Protein AF-A0A822GQF3-F1 (afdb_monomer_lite)

pLDDT: mean 87.58, std 7.71, range [70.0, 97.44]

Foldseek 3Di:
DCVVPNPVVVVVVVVCCCVVCHDDPVNCLCCQFQPPPDPPDRGAADDDPVCVVVLQVSLPVLCVVCVPDPSNCSVVVCVVPVVVRD

Structure (mmCIF, N/CA/C/O backbone):
data_AF-A0A822GQF3-F1
#
_entry.id   AF-A0A822GQF3-F1
#
loop_
_atom_site.group_PDB
_atom_site.id
_atom_site.type_symbol
_atom_site.label_atom_id
_atom_site.label_alt_id
_atom_site.label_comp_id
_atom_site.label_asym_id
_atom_site.label_entity_id
_atom_site.label_seq_id
_atom_site.pdbx_PDB_ins_code
_atom_site.Cartn_x
_atom_site.Cartn_y
_atom_site.Cartn_z
_atom_site.occupancy
_atom_site.B_iso_or_equiv
_atom_site.auth_seq_id
_atom_site.auth_comp_id
_atom_site.auth_asym_id
_atom_site.auth_atom_id
_atom_site.pdbx_PDB_model_num
ATOM 1 N N . MET A 1 1 ? -20.594 7.322 19.644 1.00 70.31 1 MET A N 1
ATOM 2 C CA . MET A 1 1 ? -19.524 6.312 19.816 1.00 70.31 1 MET A CA 1
ATOM 3 C C . MET A 1 1 ? -19.360 5.888 21.273 1.00 70.31 1 MET A C 1
ATOM 5 O O . MET A 1 1 ? -19.763 4.786 21.598 1.00 70.31 1 MET A O 1
ATOM 9 N N . PHE A 1 2 ? -18.865 6.755 22.167 1.00 80.19 2 PHE A N 1
ATOM 10 C CA . PHE A 1 2 ? -18.641 6.400 23.579 1.00 80.19 2 PHE A CA 1
ATOM 11 C C . PHE A 1 2 ? -19.932 6.032 24.331 1.00 80.19 2 PHE A C 1
ATOM 13 O O . PHE A 1 2 ? -19.954 5.042 25.048 1.00 80.19 2 PHE A O 1
ATOM 20 N N . TYR A 1 3 ? -21.027 6.764 24.097 1.00 86.19 3 TYR A N 1
ATOM 21 C CA . TYR A 1 3 ? -22.336 6.470 24.701 1.00 86.19 3 TYR A CA 1
ATOM 22 C C . TYR A 1 3 ? -22.901 5.090 24.313 1.00 86.19 3 TYR A C 1
ATOM 24 O O . TY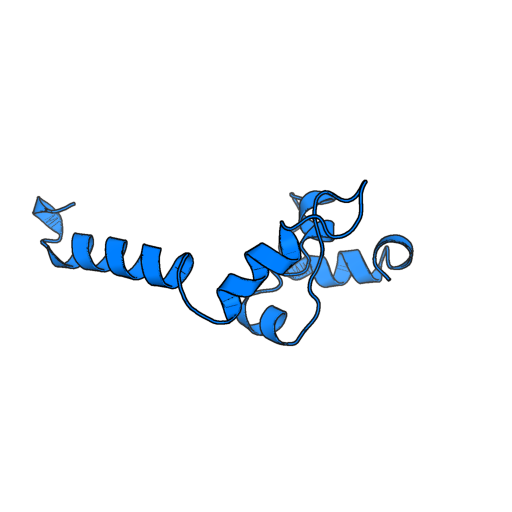R A 1 3 ? -23.475 4.405 25.147 1.00 86.19 3 TYR A O 1
ATOM 32 N N . PHE A 1 4 ? -22.705 4.665 23.059 1.00 90.88 4 PHE A N 1
ATOM 33 C CA . PHE A 1 4 ? -23.275 3.416 22.535 1.00 90.88 4 PHE A CA 1
ATOM 34 C C . PHE A 1 4 ? -22.349 2.197 22.688 1.00 90.88 4 PHE A C 1
ATOM 36 O O . PHE A 1 4 ? -22.834 1.079 22.806 1.00 90.88 4 PHE A O 1
ATOM 43 N N . PHE A 1 5 ? -21.026 2.396 22.688 1.00 89.75 5 PHE A N 1
ATOM 44 C CA . PHE A 1 5 ? -20.031 1.311 22.610 1.00 89.75 5 PHE A CA 1
ATOM 45 C C . PHE A 1 5 ? -18.954 1.372 23.714 1.00 89.75 5 PHE A C 1
ATOM 47 O O . PHE A 1 5 ? -18.089 0.497 23.810 1.00 89.75 5 PHE A O 1
ATOM 54 N N . GLY A 1 6 ? -19.000 2.390 24.577 1.00 91.06 6 GLY A N 1
ATOM 55 C CA . GLY A 1 6 ? -18.097 2.558 25.715 1.00 91.06 6 GLY A CA 1
ATOM 56 C C . GLY A 1 6 ? -16.647 2.892 25.344 1.00 91.06 6 GLY A C 1
ATOM 57 O O . GLY A 1 6 ? -16.304 3.195 24.194 1.00 91.06 6 GLY A O 1
ATOM 58 N N . SER A 1 7 ? -15.771 2.816 26.350 1.00 92.50 7 SER A N 1
ATOM 59 C CA . SER A 1 7 ? -14.333 3.114 26.248 1.00 92.50 7 SER A CA 1
ATOM 60 C C . SER A 1 7 ? -13.555 2.135 25.365 1.00 92.50 7 SER A C 1
ATOM 62 O O . SER A 1 7 ? -12.528 2.511 24.800 1.00 92.50 7 SER A O 1
ATOM 64 N N . LYS A 1 8 ? -14.060 0.908 25.179 1.00 92.31 8 LYS A N 1
ATOM 65 C CA . LYS A 1 8 ? -13.441 -0.117 24.321 1.00 92.31 8 LYS A CA 1
ATOM 66 C C . LYS A 1 8 ? -13.253 0.369 22.885 1.00 92.31 8 LYS A C 1
ATOM 68 O O . LYS A 1 8 ? -12.222 0.099 22.286 1.00 92.31 8 LYS A O 1
ATOM 73 N N . THR A 1 9 ? -14.206 1.135 22.359 1.00 92.75 9 THR A N 1
ATOM 74 C CA . THR A 1 9 ? -14.126 1.726 21.013 1.00 92.75 9 THR A CA 1
ATOM 75 C C . THR A 1 9 ? -12.982 2.723 20.878 1.00 92.75 9 THR A C 1
ATOM 77 O O . THR A 1 9 ? -12.297 2.737 19.863 1.00 92.75 9 THR A O 1
ATOM 80 N N . LEU A 1 10 ? -12.756 3.552 21.903 1.00 91.19 10 LEU A N 1
ATOM 81 C CA . LEU A 1 10 ? -11.662 4.523 21.888 1.00 91.19 10 LEU A CA 1
ATOM 82 C C . LEU A 1 10 ? -10.310 3.802 21.905 1.00 91.19 10 LEU A C 1
ATOM 84 O O . LEU A 1 10 ? -9.433 4.125 21.108 1.00 91.19 10 LEU A O 1
ATOM 88 N N . L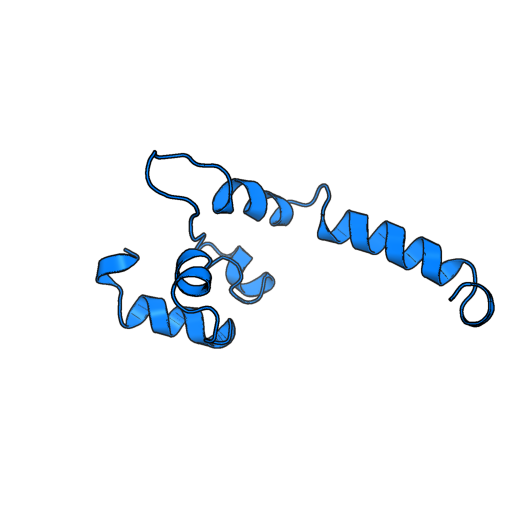EU A 1 11 ? -10.178 2.783 22.759 1.00 92.56 11 LEU A N 1
ATOM 89 C CA . LEU A 1 11 ? -8.986 1.939 22.798 1.00 92.56 11 LEU A CA 1
ATOM 90 C C . LEU A 1 11 ? -8.768 1.218 21.461 1.00 92.56 11 LEU A C 1
ATOM 92 O O . LEU A 1 11 ? -7.654 1.214 20.952 1.00 92.56 11 LEU A O 1
ATOM 96 N N . TYR A 1 12 ? -9.827 0.659 20.869 1.00 91.75 12 TYR A N 1
ATOM 97 C CA . TYR A 1 12 ? -9.773 0.016 19.559 1.00 91.75 12 TYR A CA 1
ATOM 98 C C . TYR A 1 12 ? -9.252 0.964 18.476 1.00 91.75 12 TYR A C 1
ATOM 100 O O . TYR A 1 12 ? -8.371 0.569 17.721 1.00 91.75 12 TYR A O 1
ATOM 108 N N . PHE A 1 13 ? -9.733 2.210 18.410 1.00 91.19 13 PHE A N 1
ATOM 109 C CA . PHE A 1 13 ? -9.236 3.171 17.423 1.00 91.19 13 PHE A CA 1
ATOM 110 C C . PHE A 1 13 ? -7.771 3.530 17.649 1.00 91.19 13 PHE A C 1
ATOM 112 O O . PHE A 1 13 ? -7.003 3.499 16.698 1.00 91.19 13 PHE A O 1
ATOM 119 N N . ILE A 1 14 ? -7.360 3.804 18.891 1.00 91.31 14 ILE A N 1
ATOM 120 C CA . ILE A 1 14 ? -5.955 4.114 19.199 1.00 91.31 14 ILE A CA 1
ATOM 121 C C . ILE A 1 14 ? -5.055 2.941 18.804 1.00 91.31 14 ILE A C 1
ATOM 123 O O . ILE A 1 14 ? -4.074 3.130 18.090 1.00 91.31 14 ILE A O 1
ATOM 127 N N . LEU A 1 15 ? -5.411 1.723 19.220 1.00 91.06 15 LEU A N 1
ATOM 128 C CA . LEU A 1 15 ? -4.639 0.527 18.898 1.00 91.06 15 LEU A CA 1
ATOM 129 C C . LEU A 1 15 ? -4.638 0.231 17.399 1.00 91.06 15 LEU A C 1
ATOM 131 O O . LEU A 1 15 ? -3.598 -0.139 16.879 1.00 91.06 15 LEU A O 1
ATOM 135 N N . SER A 1 16 ? -5.756 0.422 16.696 1.00 88.25 16 SER A N 1
ATOM 136 C CA . SER A 1 16 ? -5.832 0.203 15.245 1.00 88.25 16 SER A CA 1
ATOM 137 C C . SER A 1 16 ? -5.002 1.224 14.475 1.00 88.25 16 SER A C 1
ATOM 139 O O . SER A 1 16 ? -4.305 0.852 13.541 1.00 88.25 16 SER A O 1
ATOM 141 N N . THR A 1 17 ? -5.016 2.495 14.881 1.00 86.69 17 THR A N 1
ATOM 142 C CA . THR A 1 17 ? -4.168 3.536 14.286 1.00 86.69 17 THR A CA 1
ATOM 143 C C . THR A 1 17 ? -2.693 3.229 14.517 1.00 86.69 17 THR A C 1
ATOM 145 O O . THR A 1 17 ? -1.899 3.334 13.590 1.00 86.69 17 THR A O 1
ATOM 148 N N . LEU A 1 18 ? -2.315 2.791 15.723 1.00 85.94 18 LEU A N 1
ATOM 149 C CA . LEU A 1 18 ? -0.944 2.363 15.992 1.00 85.94 18 LEU A CA 1
ATOM 150 C C . LEU A 1 18 ? -0.593 1.109 15.181 1.00 85.94 18 LEU A C 1
ATOM 152 O O . LEU A 1 18 ? 0.420 1.078 14.506 1.00 85.94 18 LEU A O 1
ATOM 156 N N . LEU A 1 19 ? -1.430 0.080 15.157 1.00 83.25 19 LEU A N 1
ATOM 157 C CA . LEU A 1 19 ? -1.135 -1.132 14.392 1.00 83.25 19 LEU A CA 1
ATOM 158 C C . LEU A 1 19 ? -1.183 -0.930 12.875 1.00 83.25 19 LEU A C 1
ATOM 160 O O . LEU A 1 19 ? -0.577 -1.727 12.181 1.00 83.25 19 LEU A O 1
ATOM 164 N N . GLY A 1 20 ? -1.891 0.078 12.364 1.00 79.31 20 GLY A N 1
ATOM 165 C CA . GLY A 1 20 ? -1.959 0.379 10.933 1.00 79.31 20 GLY A CA 1
ATOM 166 C C . GLY A 1 20 ? -0.912 1.383 10.444 1.00 79.31 20 GLY A C 1
ATOM 167 O O . GLY A 1 20 ? -0.611 1.394 9.257 1.00 79.31 20 GLY A O 1
ATOM 168 N N . LEU A 1 21 ? -0.376 2.234 11.331 1.00 76.19 21 LEU A N 1
ATOM 169 C CA . LEU A 1 21 ? 0.557 3.318 10.977 1.00 76.19 21 LEU A CA 1
ATOM 170 C C . LEU A 1 21 ? 1.891 3.282 11.750 1.00 76.19 21 LEU A C 1
ATOM 172 O O . LEU A 1 21 ? 2.728 4.159 11.553 1.00 76.19 21 LEU A O 1
ATOM 176 N N . SER A 1 22 ? 2.092 2.346 12.683 1.00 74.00 22 SER A N 1
ATOM 177 C CA . SER A 1 22 ? 3.235 2.351 13.617 1.00 74.00 22 SER A CA 1
ATOM 178 C C . SER A 1 22 ? 4.208 1.190 13.384 1.00 74.00 22 SER A C 1
ATOM 180 O O . SER A 1 22 ? 4.276 0.614 12.302 1.00 74.00 22 SER A O 1
ATOM 182 N N . LEU A 1 23 ? 5.025 0.896 14.400 1.00 71.19 23 LEU A N 1
ATOM 183 C CA . LEU A 1 23 ? 6.202 0.033 14.386 1.00 71.19 23 LEU A CA 1
ATOM 184 C C . LEU A 1 23 ? 5.851 -1.445 14.166 1.00 71.19 23 LEU A C 1
ATOM 186 O O . LEU A 1 23 ? 5.878 -2.260 15.087 1.00 71.19 23 LEU A O 1
ATOM 190 N N . HIS A 1 24 ? 5.563 -1.805 12.922 1.00 80.19 24 HIS A N 1
ATOM 191 C CA . HIS A 1 24 ? 5.580 -3.184 12.462 1.00 80.19 24 HIS A CA 1
ATOM 192 C C . HIS A 1 24 ? 6.361 -3.288 11.144 1.00 80.19 24 HIS A C 1
ATOM 194 O O . HIS A 1 24 ? 6.398 -2.323 10.380 1.00 80.19 24 HIS A O 1
ATOM 200 N N . PRO A 1 25 ? 6.972 -4.446 10.827 1.00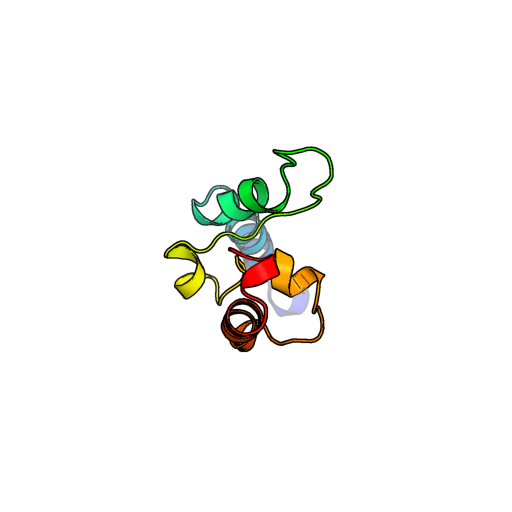 80.06 25 PRO A N 1
ATOM 201 C CA . PRO A 1 25 ? 7.830 -4.584 9.645 1.00 80.06 25 PRO A CA 1
ATOM 202 C C . PRO A 1 25 ? 7.147 -4.197 8.326 1.00 80.06 25 PRO A C 1
ATOM 204 O O . PRO A 1 25 ? 7.783 -3.628 7.447 1.00 80.06 25 PRO A O 1
ATOM 207 N N . ILE A 1 26 ? 5.837 -4.453 8.210 1.00 82.69 26 ILE A N 1
ATOM 208 C CA . ILE A 1 26 ? 5.052 -4.099 7.016 1.00 82.69 26 ILE A CA 1
ATOM 209 C C . ILE A 1 26 ? 4.943 -2.571 6.818 1.00 82.69 26 ILE A C 1
ATOM 211 O O . ILE A 1 26 ? 4.944 -2.138 5.674 1.00 82.69 26 ILE A O 1
ATOM 215 N N . SER A 1 27 ? 4.965 -1.741 7.874 1.00 80.38 27 SER A N 1
ATOM 216 C CA . SER A 1 27 ? 4.945 -0.268 7.758 1.00 80.38 27 SER A CA 1
ATOM 217 C C . SER A 1 27 ? 6.168 0.286 7.034 1.00 80.38 27 SER A C 1
ATOM 219 O O . SER A 1 27 ? 6.135 1.408 6.539 1.00 80.38 27 SER A O 1
ATOM 221 N N . GLY A 1 28 ? 7.241 -0.504 6.912 1.00 77.38 28 GLY A N 1
ATOM 222 C CA . GLY A 1 28 ? 8.376 -0.167 6.056 1.00 77.38 28 GLY A CA 1
ATOM 223 C C . GLY A 1 28 ? 7.990 0.039 4.587 1.00 77.38 28 GLY A C 1
ATOM 224 O O . GLY A 1 28 ? 8.724 0.714 3.869 1.00 77.38 28 GLY A O 1
ATOM 225 N N . HIS A 1 29 ? 6.832 -0.467 4.141 1.00 78.38 29 HIS A N 1
ATOM 226 C CA . HIS A 1 29 ? 6.340 -0.228 2.785 1.00 78.38 29 HIS A CA 1
ATOM 227 C C . HIS A 1 29 ? 6.138 1.264 2.485 1.00 78.38 29 HIS A C 1
ATOM 229 O O . HIS A 1 29 ? 6.426 1.680 1.374 1.00 78.38 29 HIS A O 1
ATOM 235 N N . PHE A 1 30 ? 5.798 2.100 3.477 1.00 74.88 30 PHE A N 1
ATOM 236 C CA . PHE A 1 30 ? 5.699 3.550 3.280 1.00 74.88 30 PHE A CA 1
ATOM 237 C C . PHE A 1 30 ? 7.037 4.175 2.876 1.00 74.88 30 PHE A C 1
ATOM 239 O O . PHE A 1 30 ? 7.064 5.091 2.062 1.00 74.88 30 PHE A O 1
ATOM 246 N N . ILE A 1 31 ? 8.152 3.669 3.413 1.00 75.19 31 ILE A N 1
ATOM 247 C CA . ILE A 1 31 ? 9.494 4.130 3.036 1.00 75.19 31 ILE A CA 1
ATOM 248 C C . ILE A 1 31 ? 9.815 3.662 1.617 1.00 75.19 31 ILE A C 1
ATOM 250 O O . ILE A 1 31 ? 10.304 4.448 0.816 1.00 75.19 31 ILE A O 1
ATOM 254 N N . ALA A 1 32 ? 9.530 2.397 1.301 1.00 70.06 32 ALA A N 1
ATOM 255 C CA . ALA A 1 32 ? 9.778 1.858 -0.032 1.00 70.06 32 ALA A CA 1
ATOM 256 C C . ALA A 1 32 ? 8.954 2.584 -1.106 1.00 70.06 32 ALA A C 1
ATOM 258 O O . ALA A 1 32 ? 9.485 2.890 -2.164 1.00 70.06 32 ALA A O 1
ATOM 259 N N . GLU A 1 33 ? 7.690 2.884 -0.816 1.00 70.00 33 GLU A N 1
ATOM 260 C CA . GLU A 1 33 ? 6.741 3.459 -1.767 1.00 70.00 33 GLU A CA 1
ATOM 261 C C . GLU A 1 33 ? 6.861 4.989 -1.864 1.00 70.00 33 GLU A C 1
ATOM 263 O O . GLU A 1 33 ? 6.672 5.520 -2.944 1.00 70.00 33 GLU A O 1
ATOM 268 N N . HIS A 1 34 ? 7.185 5.725 -0.794 1.00 75.81 34 HIS A N 1
ATOM 269 C CA . HIS A 1 34 ? 7.094 7.201 -0.798 1.00 75.81 34 HIS A CA 1
ATOM 270 C C . HIS A 1 34 ? 8.417 7.925 -0.532 1.00 75.81 34 HIS A C 1
ATOM 272 O O . HIS A 1 34 ? 8.454 9.157 -0.517 1.00 75.81 34 HIS A O 1
ATOM 278 N N . TYR A 1 35 ? 9.516 7.202 -0.306 1.00 77.94 35 TYR A N 1
ATOM 279 C CA . TYR A 1 35 ? 10.829 7.832 -0.252 1.00 77.94 35 TYR A CA 1
ATOM 280 C C . TYR A 1 35 ? 11.435 7.881 -1.651 1.00 77.94 35 TYR A C 1
ATOM 282 O O . TYR A 1 35 ? 11.718 6.847 -2.247 1.00 77.94 35 TYR A O 1
ATOM 290 N N . VAL A 1 36 ? 11.654 9.084 -2.177 1.00 79.62 36 VAL A N 1
ATOM 291 C CA . VAL A 1 36 ? 12.232 9.281 -3.512 1.00 79.62 36 VAL A CA 1
ATOM 292 C C . VAL A 1 36 ? 13.719 8.923 -3.487 1.00 79.62 36 VAL A C 1
ATOM 294 O O . VAL A 1 36 ? 14.552 9.693 -3.013 1.00 79.62 36 VAL A O 1
ATOM 297 N N . PHE A 1 37 ? 14.066 7.745 -4.006 1.00 78.06 37 PHE A N 1
ATOM 298 C CA . PHE A 1 37 ? 15.457 7.293 -4.140 1.00 78.06 37 PHE A CA 1
ATOM 299 C C . PHE A 1 37 ? 16.128 7.801 -5.424 1.00 78.06 37 PHE A C 1
ATOM 301 O O . PHE A 1 37 ? 17.354 7.884 -5.492 1.00 78.06 37 PHE A O 1
ATOM 308 N N . LYS A 1 38 ? 15.335 8.128 -6.450 1.00 78.00 38 LYS A N 1
ATOM 309 C CA . LYS A 1 38 ? 15.786 8.614 -7.758 1.00 78.00 38 LYS A CA 1
ATOM 310 C C . LYS A 1 38 ? 14.898 9.763 -8.214 1.00 78.00 38 LYS A C 1
ATOM 312 O O . LYS A 1 38 ? 13.683 9.613 -8.291 1.00 78.00 38 LYS A O 1
ATOM 317 N N . GLU A 1 39 ? 15.523 10.880 -8.560 1.00 76.38 39 GLU A N 1
ATOM 318 C CA . GLU A 1 39 ? 14.833 12.071 -9.051 1.00 76.38 39 GLU A CA 1
ATOM 319 C C . GLU A 1 39 ? 14.007 11.756 -10.315 1.00 76.38 39 GLU A C 1
ATOM 321 O O . GLU A 1 39 ? 14.460 11.025 -11.202 1.00 76.38 39 GLU A O 1
ATOM 326 N N . GLY A 1 40 ? 12.774 12.271 -10.366 1.00 77.94 40 GLY A N 1
ATOM 327 C CA . GLY A 1 40 ? 11.810 12.013 -11.444 1.00 77.94 40 GLY A CA 1
ATOM 328 C C . GLY A 1 40 ? 10.853 10.834 -11.217 1.00 77.94 40 GLY A C 1
ATOM 329 O O . GLY A 1 40 ? 9.992 10.609 -12.060 1.00 77.94 40 GLY A O 1
ATOM 330 N N . TYR A 1 41 ? 10.971 10.108 -10.101 1.00 76.19 41 TYR A N 1
ATOM 331 C CA . TYR A 1 41 ? 10.018 9.069 -9.693 1.00 76.19 41 TYR A CA 1
ATOM 332 C C . TYR A 1 41 ? 9.338 9.481 -8.388 1.00 76.19 41 TYR A C 1
ATOM 334 O O . TYR A 1 41 ? 10.018 9.774 -7.408 1.00 76.19 41 TYR A O 1
ATOM 342 N N . GLU A 1 42 ? 8.005 9.509 -8.375 1.00 79.62 42 GLU A N 1
ATOM 343 C CA . GLU A 1 42 ? 7.230 9.910 -7.191 1.00 79.62 42 GLU A CA 1
ATOM 344 C C . GLU A 1 42 ? 6.979 8.741 -6.234 1.00 79.62 42 GLU A C 1
ATOM 346 O O . GLU A 1 42 ? 6.789 8.951 -5.037 1.00 79.62 42 GLU A O 1
ATOM 351 N N . THR A 1 43 ? 6.999 7.511 -6.753 1.00 86.00 43 THR A N 1
ATOM 352 C CA . THR A 1 43 ? 6.708 6.307 -5.980 1.00 86.00 43 THR A CA 1
ATOM 353 C C . THR A 1 43 ? 7.323 5.037 -6.585 1.00 86.00 43 THR A C 1
ATOM 355 O O . THR A 1 43 ? 7.881 5.074 -7.689 1.00 86.00 43 THR A O 1
ATOM 358 N N . TYR A 1 44 ? 7.289 3.929 -5.836 1.00 88.00 44 TYR A N 1
ATOM 359 C CA . TYR A 1 44 ? 7.892 2.651 -6.216 1.00 88.00 44 TYR A CA 1
ATOM 360 C C . TYR A 1 44 ? 7.026 1.459 -5.826 1.00 88.00 44 TYR A C 1
ATOM 362 O O . TYR A 1 44 ? 6.472 1.400 -4.728 1.00 88.00 44 TYR A O 1
ATOM 370 N N . SER A 1 45 ? 7.018 0.443 -6.688 1.00 91.31 45 SER A N 1
ATOM 371 C CA . SER A 1 45 ? 6.435 -0.858 -6.373 1.00 91.31 45 SER A CA 1
ATOM 372 C C . SER A 1 45 ? 7.407 -1.755 -5.592 1.00 91.31 45 SER A C 1
ATOM 374 O O . SER A 1 45 ? 8.602 -1.835 -5.877 1.00 91.31 45 SER A O 1
ATOM 376 N N . TYR A 1 46 ? 6.876 -2.502 -4.626 1.00 89.81 46 TYR A N 1
ATOM 377 C CA . TYR A 1 46 ? 7.548 -3.595 -3.928 1.00 89.81 46 TYR A CA 1
ATOM 378 C C . TYR A 1 46 ? 6.911 -4.915 -4.349 1.00 89.81 46 TYR A C 1
ATOM 380 O O . TYR A 1 46 ? 5.705 -5.072 -4.230 1.00 89.81 46 TYR A O 1
ATOM 388 N N . TYR A 1 47 ? 7.704 -5.897 -4.785 1.00 91.19 47 TYR A N 1
ATOM 389 C CA . TYR A 1 47 ? 7.187 -7.177 -5.302 1.00 91.19 47 TYR A CA 1
ATOM 390 C C . TYR A 1 47 ? 7.575 -8.402 -4.472 1.00 91.19 47 TYR A C 1
ATOM 392 O O . TYR A 1 47 ? 7.475 -9.537 -4.938 1.00 91.19 47 TYR A O 1
ATOM 400 N N . GLY A 1 48 ? 8.055 -8.188 -3.249 1.00 89.69 48 GLY A N 1
ATOM 401 C CA . GLY A 1 48 ? 8.476 -9.278 -2.379 1.00 89.69 48 GLY A CA 1
ATOM 402 C C . GLY A 1 48 ? 7.311 -10.017 -1.702 1.00 89.69 48 GLY A C 1
ATOM 403 O O . GLY A 1 48 ? 6.137 -9.693 -1.906 1.00 89.69 48 GLY A O 1
ATOM 404 N N . PRO A 1 49 ? 7.622 -11.005 -0.843 1.00 88.62 49 PRO A N 1
ATOM 405 C CA . PRO A 1 49 ? 6.630 -11.904 -0.245 1.00 88.62 49 PRO A CA 1
ATOM 406 C C . PRO A 1 49 ? 5.518 -11.199 0.539 1.00 88.62 49 PRO A C 1
ATOM 408 O O . PRO A 1 49 ? 4.396 -11.708 0.602 1.00 88.62 49 PRO A O 1
ATOM 411 N N . LEU A 1 50 ? 5.804 -10.017 1.104 1.00 87.25 50 LEU A N 1
ATOM 412 C CA . LEU A 1 50 ? 4.825 -9.269 1.894 1.00 87.25 50 LEU A CA 1
ATOM 413 C C . LEU A 1 50 ? 3.600 -8.846 1.069 1.00 87.25 50 LEU A C 1
ATOM 415 O O . LEU A 1 50 ? 2.526 -8.716 1.644 1.00 87.25 50 LEU A O 1
ATOM 419 N N . ASN A 1 51 ? 3.697 -8.755 -0.262 1.00 89.31 51 ASN A N 1
ATOM 420 C CA . ASN A 1 51 ? 2.538 -8.447 -1.106 1.00 89.31 51 ASN A CA 1
ATOM 421 C C . ASN A 1 51 ? 1.379 -9.421 -0.942 1.00 89.31 51 ASN A C 1
ATOM 423 O O . ASN A 1 51 ? 0.223 -9.017 -1.024 1.00 89.31 51 ASN A O 1
ATOM 427 N N . THR A 1 52 ? 1.669 -10.700 -0.699 1.00 86.44 52 THR A N 1
ATOM 428 C CA . THR A 1 52 ? 0.608 -11.706 -0.559 1.00 86.44 52 THR A CA 1
ATOM 429 C C . THR A 1 52 ? -0.208 -11.461 0.710 1.00 86.44 52 THR A C 1
ATOM 431 O O . THR A 1 52 ? -1.427 -11.611 0.696 1.00 86.44 52 THR A O 1
ATOM 434 N N . ILE A 1 53 ? 0.447 -11.036 1.796 1.00 88.31 53 ILE A N 1
ATOM 435 C CA . ILE A 1 53 ? -0.217 -10.750 3.076 1.00 88.31 53 ILE A CA 1
ATOM 436 C C . ILE A 1 53 ? -0.800 -9.332 3.137 1.00 88.31 53 ILE A C 1
ATOM 438 O O . ILE A 1 53 ? -1.696 -9.084 3.939 1.00 88.31 53 ILE A O 1
ATOM 442 N N . THR A 1 54 ? -0.329 -8.418 2.282 1.00 87.75 54 THR A N 1
ATOM 443 C CA . THR A 1 54 ? -0.859 -7.052 2.133 1.00 87.75 54 THR A CA 1
ATOM 444 C C . THR A 1 54 ? -1.801 -6.899 0.942 1.00 87.75 54 THR A C 1
ATOM 446 O O . THR A 1 54 ? -2.100 -5.783 0.535 1.00 87.75 54 THR A O 1
ATOM 449 N N . TYR A 1 55 ? -2.302 -8.000 0.376 1.00 89.75 55 TYR A N 1
ATOM 450 C CA . TYR A 1 55 ? -3.300 -7.980 -0.700 1.00 89.75 55 TYR A CA 1
ATOM 451 C C . TYR A 1 55 ? -2.880 -7.171 -1.943 1.00 89.75 55 TYR A C 1
ATOM 453 O O . TYR A 1 55 ? -3.695 -6.464 -2.535 1.00 89.75 55 TYR A O 1
ATOM 461 N N . ASN A 1 56 ? -1.622 -7.321 -2.370 1.00 93.31 56 ASN A N 1
ATOM 462 C CA . ASN A 1 56 ? -1.020 -6.665 -3.538 1.00 93.31 56 ASN A CA 1
ATOM 463 C C . ASN A 1 56 ? -0.860 -5.139 -3.425 1.00 93.31 56 ASN A C 1
ATOM 465 O O . ASN A 1 56 ? -0.717 -4.482 -4.452 1.00 93.31 56 ASN A O 1
ATOM 469 N N . VAL A 1 57 ? -0.833 -4.573 -2.215 1.00 90.12 57 VAL A N 1
ATOM 470 C CA . VAL A 1 57 ? -0.575 -3.131 -2.017 1.00 90.12 57 VAL A CA 1
ATOM 471 C C . VAL A 1 57 ? 0.760 -2.682 -2.619 1.00 90.12 57 VAL A C 1
ATOM 473 O O . VAL A 1 57 ? 0.828 -1.584 -3.156 1.00 90.12 57 VAL A O 1
ATOM 476 N N . GLY A 1 58 ? 1.793 -3.531 -2.613 1.00 92.19 58 GLY A N 1
ATOM 477 C CA . GLY A 1 58 ? 3.093 -3.160 -3.173 1.00 92.19 58 GLY A CA 1
ATOM 478 C C . GLY A 1 58 ? 3.131 -3.049 -4.700 1.00 92.19 58 GLY A C 1
ATOM 479 O O . GLY A 1 58 ? 4.156 -2.634 -5.223 1.00 92.19 58 GLY A O 1
ATOM 480 N N . TYR A 1 59 ? 2.055 -3.364 -5.434 1.00 94.06 59 TYR A N 1
ATOM 481 C CA . TYR A 1 59 ? 1.910 -2.979 -6.851 1.00 94.06 59 TYR A CA 1
ATO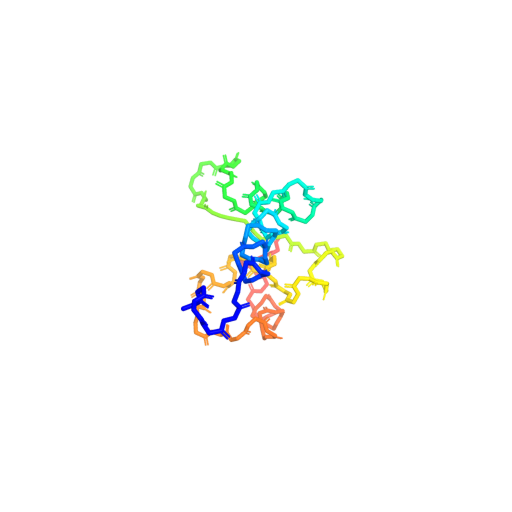M 482 C C . TYR A 1 59 ? 1.524 -1.494 -6.947 1.00 94.06 59 TYR A C 1
ATOM 484 O O . TYR A 1 59 ? 0.435 -1.135 -7.395 1.00 94.06 59 TYR A O 1
ATOM 492 N N . HIS A 1 60 ? 2.383 -0.640 -6.397 1.00 93.00 60 HIS A N 1
ATOM 493 C CA . HIS A 1 60 ? 2.056 0.737 -6.064 1.00 93.00 60 HIS A CA 1
ATOM 494 C C . HIS A 1 60 ? 2.060 1.640 -7.301 1.00 93.00 60 HIS A C 1
ATOM 496 O O . HIS A 1 60 ? 1.111 2.393 -7.507 1.00 93.00 60 HIS A O 1
ATOM 502 N N . ASN A 1 61 ? 3.057 1.503 -8.179 1.00 93.31 61 ASN A N 1
ATOM 503 C CA . ASN A 1 61 ? 3.095 2.233 -9.448 1.00 93.31 61 ASN A CA 1
ATOM 504 C C . ASN A 1 61 ? 1.912 1.836 -10.334 1.00 93.31 61 ASN A C 1
ATOM 506 O O . ASN A 1 61 ? 1.195 2.700 -10.827 1.00 93.31 61 ASN A O 1
ATOM 510 N N . GLU A 1 62 ? 1.627 0.535 -10.446 1.00 95.56 62 GLU A N 1
ATOM 511 C CA . GLU A 1 62 ? 0.475 0.044 -11.201 1.00 95.56 62 GLU A CA 1
ATOM 512 C C . GLU A 1 62 ? -0.849 0.586 -10.648 1.00 95.56 62 GLU A C 1
ATOM 514 O O . GLU A 1 62 ? -1.788 0.825 -11.409 1.00 95.56 62 GLU A O 1
ATOM 519 N N . HIS A 1 63 ? -0.939 0.776 -9.329 1.00 94.94 63 HIS A N 1
ATOM 520 C CA . HIS A 1 63 ? -2.100 1.389 -8.697 1.00 94.94 63 HIS A CA 1
ATOM 521 C C . HIS A 1 63 ? -2.237 2.877 -9.040 1.00 94.94 63 HIS A C 1
ATOM 523 O O . HIS A 1 63 ? -3.345 3.307 -9.351 1.00 94.94 63 HIS A O 1
ATOM 529 N N . HIS A 1 64 ? -1.153 3.658 -9.011 1.00 93.06 64 HIS A N 1
ATOM 530 C CA . HIS A 1 64 ? -1.201 5.083 -9.373 1.00 93.06 64 HIS A CA 1
ATOM 531 C C . HIS A 1 64 ? -1.474 5.309 -10.857 1.00 93.06 64 HIS A C 1
ATOM 533 O O . HIS A 1 64 ? -2.248 6.201 -11.199 1.00 93.06 64 HIS A O 1
ATOM 539 N N . ASP A 1 65 ? -0.913 4.470 -11.727 1.00 94.38 65 ASP A N 1
ATOM 540 C CA . ASP A 1 65 ? -1.161 4.534 -13.1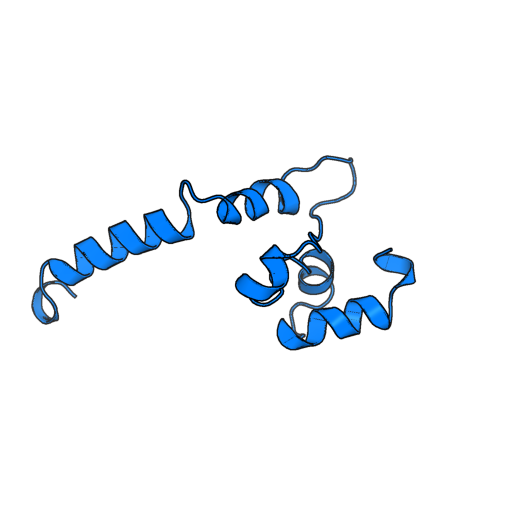68 1.00 94.38 65 ASP A CA 1
ATOM 541 C C . ASP A 1 65 ? -2.607 4.131 -13.506 1.00 94.38 65 ASP A C 1
ATOM 543 O O . ASP A 1 65 ? -3.254 4.724 -14.374 1.00 94.38 65 ASP A O 1
ATOM 547 N N . PHE A 1 66 ? -3.143 3.128 -12.799 1.00 95.38 66 PHE A N 1
ATOM 548 C CA . PHE A 1 66 ? -4.474 2.572 -13.038 1.00 95.38 66 PHE A CA 1
ATOM 549 C C . PHE A 1 66 ? -5.324 2.506 -11.754 1.00 95.38 66 PHE A C 1
ATOM 551 O O . PHE A 1 66 ? -5.707 1.414 -11.311 1.00 95.38 66 PHE A O 1
ATOM 558 N N . PRO A 1 67 ? -5.743 3.658 -11.189 1.00 94.38 67 PRO A N 1
ATOM 559 C CA . PRO A 1 67 ? -6.386 3.727 -9.868 1.00 94.38 67 PRO A CA 1
ATOM 560 C C . PRO A 1 67 ? -7.756 3.045 -9.813 1.00 94.38 67 PRO A C 1
ATOM 562 O O . PRO A 1 67 ? -8.254 2.694 -8.743 1.00 94.38 67 PRO A O 1
ATOM 565 N N . TYR A 1 68 ? -8.370 2.818 -10.975 1.00 96.50 68 TYR A N 1
ATOM 566 C CA . TYR A 1 68 ? -9.667 2.157 -11.100 1.00 96.50 68 TYR A CA 1
ATOM 567 C C . TYR A 1 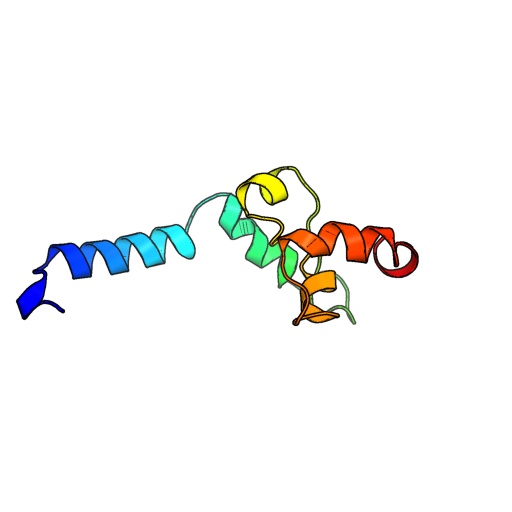68 ? -9.570 0.631 -11.245 1.00 96.50 68 TYR A C 1
ATOM 569 O O . TYR A 1 68 ? -10.599 -0.049 -11.274 1.00 96.50 68 TYR A O 1
ATOM 577 N N . ILE A 1 69 ? -8.362 0.064 -11.332 1.00 95.94 69 ILE A N 1
ATOM 578 C CA . ILE A 1 69 ? -8.168 -1.385 -11.372 1.00 95.94 69 ILE A CA 1
ATOM 579 C C . ILE A 1 69 ? -8.102 -1.918 -9.934 1.00 95.94 69 ILE A C 1
ATOM 581 O O . ILE A 1 69 ? -7.258 -1.491 -9.149 1.00 95.94 69 ILE A O 1
ATOM 585 N N . PRO A 1 70 ? -8.949 -2.898 -9.560 1.00 94.88 70 PRO A N 1
ATOM 586 C CA . PRO A 1 70 ? -8.883 -3.493 -8.231 1.00 94.88 70 PRO A CA 1
ATOM 587 C C . PRO A 1 70 ? -7.516 -4.135 -7.960 1.00 94.88 70 PRO A C 1
ATOM 589 O O . PRO A 1 70 ? -7.009 -4.856 -8.821 1.00 94.88 70 PRO A O 1
ATOM 592 N N . GLY A 1 71 ? -6.999 -4.005 -6.731 1.00 92.81 71 GLY A N 1
ATOM 593 C CA . GLY A 1 71 ? -5.691 -4.537 -6.304 1.00 92.81 71 GLY A CA 1
ATOM 594 C C . GLY A 1 71 ? -5.420 -5.999 -6.693 1.00 92.81 71 GLY A C 1
ATOM 595 O O . GLY A 1 71 ? -4.322 -6.370 -7.101 1.00 92.81 71 GLY A O 1
ATOM 596 N N . ARG A 1 72 ? -6.458 -6.849 -6.687 1.00 94.94 72 ARG A N 1
ATOM 597 C CA . ARG A 1 72 ? -6.366 -8.258 -7.128 1.00 94.94 72 ARG A CA 1
ATOM 598 C C . ARG A 1 72 ? -5.923 -8.444 -8.587 1.00 94.94 72 ARG A C 1
ATOM 600 O O . ARG A 1 72 ? -5.479 -9.526 -8.953 1.00 94.94 72 ARG A O 1
ATOM 607 N N . ASN A 1 73 ? -6.123 -7.435 -9.433 1.00 96.69 73 ASN A N 1
ATOM 608 C CA . ASN A 1 73 ? -5.825 -7.463 -10.861 1.00 96.69 73 ASN A CA 1
ATOM 609 C C . ASN A 1 73 ? -4.534 -6.709 -11.213 1.00 96.69 73 ASN A C 1
ATOM 611 O O . ASN A 1 73 ? -4.076 -6.860 -12.341 1.00 96.69 73 ASN A O 1
ATOM 615 N N . LEU A 1 74 ? -3.915 -5.974 -10.284 1.00 96.25 74 LEU A N 1
ATOM 616 C CA . LEU A 1 74 ? -2.645 -5.278 -10.531 1.00 96.25 74 LEU A CA 1
ATOM 617 C C . LEU A 1 74 ? -1.496 -6.211 -10.966 1.00 96.25 74 LEU A C 1
ATOM 619 O O . LEU A 1 74 ? -0.783 -5.850 -11.899 1.00 96.25 74 LEU A O 1
ATOM 623 N N . PRO A 1 75 ? -1.378 -7.466 -10.474 1.00 96.25 75 PRO A N 1
ATOM 624 C CA . PRO A 1 75 ? -0.405 -8.411 -11.032 1.00 96.25 75 PRO A CA 1
ATOM 625 C C . PRO A 1 75 ? -0.591 -8.683 -12.533 1.00 96.25 75 PRO A C 1
ATOM 627 O O . PRO A 1 75 ? 0.361 -9.007 -13.239 1.00 96.25 75 PRO A O 1
ATOM 630 N N . LYS A 1 76 ? -1.826 -8.563 -13.045 1.00 97.31 76 LYS A N 1
ATOM 631 C CA . LYS A 1 76 ? -2.106 -8.701 -14.480 1.00 97.31 76 LYS A CA 1
ATOM 632 C C . LYS A 1 76 ? -1.688 -7.455 -15.251 1.00 97.31 76 LYS A C 1
ATOM 634 O O . LYS A 1 76 ? -1.211 -7.614 -16.366 1.00 97.31 76 LYS A O 1
ATOM 639 N N . VAL A 1 77 ? -1.858 -6.264 -14.669 1.00 96.88 77 VAL A N 1
ATOM 640 C CA . VAL A 1 77 ? -1.390 -4.996 -15.255 1.00 96.88 77 VAL A CA 1
ATOM 641 C C . VAL A 1 77 ? 0.107 -5.082 -15.500 1.00 96.88 77 VAL A C 1
ATOM 643 O O . VAL A 1 77 ? 0.527 -4.989 -16.650 1.00 96.88 77 VAL A O 1
ATOM 646 N N . ARG A 1 78 ? 0.877 -5.423 -14.457 1.00 96.06 78 ARG A N 1
ATOM 647 C CA . ARG A 1 78 ? 2.320 -5.642 -14.577 1.00 96.06 78 ARG A CA 1
ATOM 648 C C . ARG A 1 78 ? 2.668 -6.616 -15.694 1.00 96.06 78 ARG A C 1
ATOM 650 O O . ARG A 1 78 ? 3.556 -6.359 -16.486 1.00 96.06 78 ARG A O 1
ATOM 657 N N . LYS A 1 79 ? 1.958 -7.744 -15.771 1.00 97.12 79 LYS A N 1
ATOM 658 C CA . LYS A 1 79 ? 2.229 -8.774 -16.781 1.00 97.12 79 LYS A CA 1
ATOM 659 C C . LYS A 1 79 ? 1.949 -8.307 -18.216 1.00 97.12 79 LYS A C 1
ATOM 661 O O . LYS A 1 79 ? 2.602 -8.789 -19.134 1.00 97.12 79 LYS A O 1
ATOM 666 N N . ILE A 1 80 ? 0.939 -7.461 -18.421 1.00 97.44 80 ILE A N 1
ATOM 667 C CA . ILE A 1 80 ? 0.536 -6.980 -19.753 1.00 97.44 80 ILE A CA 1
ATOM 668 C C . ILE A 1 80 ? 1.440 -5.836 -20.224 1.00 97.44 80 ILE A C 1
ATOM 670 O O . ILE A 1 80 ? 1.680 -5.734 -21.420 1.00 97.44 80 ILE A O 1
ATOM 674 N N . ALA A 1 81 ? 1.926 -5.021 -19.291 1.00 95.88 81 ALA A N 1
ATOM 675 C CA . ALA A 1 81 ? 2.746 -3.836 -19.526 1.00 95.88 81 ALA A CA 1
ATOM 676 C C . ALA A 1 81 ? 4.138 -3.986 -18.879 1.00 95.88 81 ALA A C 1
ATOM 678 O O . ALA A 1 81 ? 4.643 -3.064 -18.242 1.00 95.88 81 ALA A O 1
ATOM 679 N N . ALA A 1 82 ? 4.737 -5.177 -18.986 1.00 95.06 82 ALA A N 1
ATOM 680 C CA . ALA A 1 82 ? 5.982 -5.526 -18.296 1.00 95.06 82 ALA A CA 1
ATOM 681 C C . ALA A 1 82 ? 7.142 -4.591 -18.670 1.00 95.06 82 ALA A C 1
ATOM 683 O O . ALA A 1 82 ? 7.969 -4.268 -17.828 1.00 95.06 82 ALA A O 1
ATOM 684 N N . GLU A 1 83 ? 7.147 -4.074 -19.898 1.00 95.56 83 GLU A N 1
ATOM 685 C CA . GLU A 1 83 ? 8.122 -3.111 -20.408 1.00 95.56 83 GLU A CA 1
ATOM 686 C C . GLU A 1 83 ? 8.176 -1.780 -19.636 1.00 95.56 83 GLU A C 1
ATOM 688 O O . GLU A 1 83 ? 9.140 -1.032 -19.791 1.00 95.56 83 GLU A O 1
ATOM 693 N N . TYR A 1 84 ? 7.162 -1.480 -18.817 1.00 91.44 84 TYR A N 1
ATOM 694 C CA . TYR A 1 84 ? 7.114 -0.293 -17.960 1.00 91.44 84 TYR A CA 1
ATOM 695 C C . TYR A 1 84 ? 7.452 -0.591 -16.489 1.00 91.44 84 TYR A C 1
ATOM 697 O O . TYR A 1 84 ? 7.703 0.343 -15.728 1.00 91.44 84 TYR A O 1
ATOM 705 N N . TYR A 1 85 ? 7.450 -1.865 -16.076 1.00 91.56 85 TYR A N 1
ATOM 706 C CA . TYR A 1 85 ? 7.490 -2.270 -14.663 1.00 91.56 85 TYR A CA 1
ATOM 707 C C . TYR A 1 85 ? 8.620 -3.258 -14.298 1.00 91.56 85 TYR A C 1
ATOM 709 O O . TYR A 1 85 ? 8.791 -3.536 -13.104 1.00 91.56 85 TYR A O 1
ATOM 717 N N . ASP A 1 86 ? 9.369 -3.768 -15.284 1.00 87.19 86 ASP A N 1
ATOM 718 C CA . ASP A 1 86 ? 10.561 -4.628 -15.143 1.00 87.19 86 ASP A CA 1
ATOM 719 C C . ASP A 1 86 ? 11.856 -3.887 -15.533 1.00 87.19 86 ASP A C 1
ATOM 721 O O . ASP A 1 86 ? 12.880 -4.111 -14.843 1.00 87.19 86 ASP A O 1
#

Secondary structure (DSSP, 8-state):
-HHHH-HHHHHHHHHHHHHHHSSSGGGGHHHHHHS-SSTT-S-----STHHHHTTTTT-HHHHHH-TTS-GGGHHHHHHHSHHHH-

Sequence (86 aa):
MFYFFGSKTLLYFILSTLLGLSLHPISGHFIAEHYVFKEGYETYSYYGPLNTITYNVGYHNEHHDFPYIPGRNLPKVRKIAAEYYD

Radius of gyration: 16.8 Å; chains: 1; bounding box: 39×24×47 Å